Protein AF-A0A7Y7ID96-F1 (afdb_monomer)

Organism: NCBI:txid2713570

Secondary structure (DSSP, 8-state):
------------SS----S-HHHHHHSPPPPHHHHHHHHHHHHHHHHHTTSS-HHHHHHHHHHHHHHHHHTT--

Sequence (74 a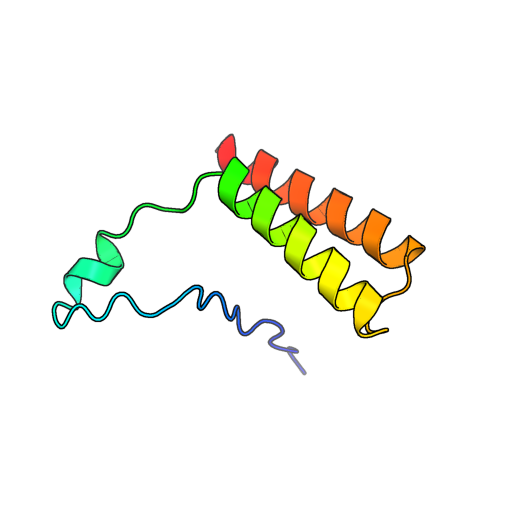a):
MAAATLAAVTVLAAPVISQDPAAILASPVNSASSRIAGVHEDIARAVALNQVTPEQAAFLEKQLVRRIQAGTQA

Structure (mmCIF, N/CA/C/O backbone):
data_AF-A0A7Y7ID96-F1
#
_entry.id   AF-A0A7Y7ID96-F1
#
loop_
_atom_site.group_PDB
_atom_site.id
_atom_site.type_symbol
_atom_site.label_atom_id
_atom_site.label_alt_id
_atom_site.label_comp_id
_atom_site.label_asym_id
_atom_site.label_entity_id
_atom_site.label_seq_id
_atom_site.pdbx_PDB_ins_code
_atom_site.Cartn_x
_atom_site.Cartn_y
_atom_site.Cartn_z
_atom_site.occupancy
_atom_site.B_iso_or_equiv
_atom_site.auth_seq_id
_atom_site.auth_comp_id
_atom_site.auth_asym_id
_atom_site.auth_atom_id
_atom_site.pdbx_PDB_model_num
ATOM 1 N N . MET A 1 1 ? 24.256 2.164 17.731 1.00 39.66 1 MET A N 1
ATOM 2 C CA . MET A 1 1 ? 24.050 2.449 16.294 1.00 39.66 1 MET A CA 1
ATOM 3 C C . MET A 1 1 ? 23.493 1.190 15.650 1.00 39.66 1 MET A C 1
ATOM 5 O O . MET A 1 1 ? 24.255 0.271 15.401 1.00 39.66 1 MET A O 1
ATOM 9 N N . ALA A 1 2 ? 22.178 1.108 15.462 1.00 39.78 2 ALA A N 1
ATOM 10 C CA . ALA A 1 2 ? 21.553 0.041 14.684 1.00 39.78 2 ALA A CA 1
ATOM 11 C C . ALA A 1 2 ? 20.572 0.715 13.726 1.00 39.78 2 ALA A C 1
ATOM 13 O O . ALA A 1 2 ? 19.428 0.994 14.076 1.00 39.78 2 ALA A O 1
ATOM 14 N N . ALA A 1 3 ? 21.076 1.086 12.552 1.00 46.88 3 ALA A N 1
ATOM 15 C CA . ALA A 1 3 ? 20.234 1.513 11.451 1.00 46.88 3 ALA A CA 1
ATOM 16 C C . ALA A 1 3 ? 19.529 0.259 10.924 1.00 46.88 3 ALA A C 1
ATOM 18 O O . ALA A 1 3 ? 20.145 -0.575 10.265 1.00 46.88 3 ALA A O 1
ATOM 19 N N . ALA A 1 4 ? 18.255 0.095 11.269 1.00 50.50 4 ALA A N 1
ATOM 20 C CA . ALA A 1 4 ? 17.401 -0.871 10.603 1.00 50.50 4 ALA A CA 1
ATOM 21 C C . ALA A 1 4 ? 17.193 -0.378 9.165 1.00 50.50 4 ALA A C 1
ATOM 23 O O . ALA A 1 4 ? 16.386 0.515 8.913 1.00 50.50 4 ALA A O 1
ATOM 24 N N . THR A 1 5 ? 17.961 -0.919 8.222 1.00 45.75 5 THR A N 1
ATOM 25 C CA . THR A 1 5 ? 17.723 -0.748 6.787 1.00 45.75 5 THR A CA 1
ATOM 26 C C . THR A 1 5 ? 16.480 -1.546 6.418 1.00 45.75 5 THR A C 1
ATOM 28 O O . THR A 1 5 ? 16.554 -2.693 5.980 1.00 45.75 5 THR A O 1
ATOM 31 N N . LEU A 1 6 ? 15.321 -0.948 6.673 1.00 49.06 6 LEU A N 1
ATOM 32 C CA . LEU A 1 6 ? 14.043 -1.430 6.192 1.00 49.06 6 LEU A CA 1
ATOM 33 C C . LEU A 1 6 ? 13.858 -0.942 4.750 1.00 49.06 6 LEU A C 1
ATOM 35 O O . LEU A 1 6 ? 13.854 0.264 4.516 1.00 49.06 6 LEU A O 1
ATOM 39 N N . ALA A 1 7 ? 13.683 -1.906 3.844 1.00 42.88 7 ALA A N 1
ATOM 40 C CA . ALA A 1 7 ? 12.975 -1.844 2.558 1.00 42.88 7 ALA A CA 1
ATOM 41 C C . ALA A 1 7 ? 13.816 -2.348 1.376 1.00 42.88 7 ALA A C 1
ATOM 43 O O . ALA A 1 7 ? 14.295 -1.586 0.539 1.00 42.88 7 ALA A O 1
ATOM 44 N N . ALA A 1 8 ? 13.895 -3.674 1.255 1.00 45.00 8 ALA A N 1
ATOM 45 C CA . ALA A 1 8 ? 13.900 -4.283 -0.064 1.00 45.00 8 ALA A CA 1
ATOM 46 C C . ALA A 1 8 ? 12.524 -4.006 -0.697 1.00 45.00 8 ALA A C 1
ATOM 48 O O . ALA A 1 8 ? 11.534 -4.654 -0.367 1.00 45.00 8 ALA A O 1
ATOM 49 N N . VAL A 1 9 ? 12.448 -2.986 -1.554 1.00 49.91 9 VAL A N 1
ATOM 50 C CA . VAL A 1 9 ? 11.320 -2.769 -2.466 1.00 49.91 9 VAL A CA 1
ATOM 51 C C . VAL A 1 9 ? 11.381 -3.884 -3.506 1.00 49.91 9 VAL A C 1
ATOM 53 O O . VAL A 1 9 ? 12.111 -3.812 -4.489 1.00 49.91 9 VAL A O 1
ATOM 56 N N . THR A 1 10 ? 10.650 -4.968 -3.273 1.00 47.16 10 THR A N 1
ATOM 57 C CA . THR A 1 10 ? 10.385 -5.978 -4.298 1.00 47.16 10 THR A CA 1
ATOM 58 C C . THR A 1 10 ? 9.190 -5.527 -5.128 1.00 47.16 10 THR A C 1
ATOM 60 O O . THR A 1 10 ? 8.079 -6.010 -4.937 1.00 47.16 10 THR A O 1
ATOM 63 N N . VAL A 1 11 ? 9.411 -4.595 -6.058 1.00 50.91 11 VAL A N 1
ATOM 64 C CA . VAL A 1 11 ? 8.519 -4.437 -7.214 1.00 50.91 11 VAL A CA 1
ATOM 65 C C . VAL A 1 11 ? 9.066 -5.354 -8.301 1.00 50.91 11 VAL A C 1
ATOM 67 O O . VAL A 1 11 ? 9.959 -4.979 -9.053 1.00 50.91 11 VAL A O 1
ATOM 70 N N . LEU A 1 12 ? 8.562 -6.586 -8.349 1.00 48.97 12 LEU A N 1
ATOM 71 C CA . LEU A 1 12 ? 8.777 -7.489 -9.479 1.00 48.97 12 LEU A CA 1
ATOM 72 C C . LEU A 1 12 ? 7.414 -7.880 -10.059 1.00 48.97 12 LEU A C 1
ATOM 74 O O . LEU A 1 12 ? 6.922 -8.991 -9.876 1.00 48.97 12 LEU A O 1
ATOM 78 N N . ALA A 1 13 ? 6.782 -6.941 -10.761 1.00 58.72 13 ALA A N 1
ATOM 79 C CA . ALA A 1 13 ? 5.686 -7.259 -11.668 1.00 58.72 13 ALA A CA 1
ATOM 80 C C . ALA A 1 13 ? 6.289 -7.739 -13.001 1.00 58.72 13 ALA A C 1
ATOM 82 O O . ALA A 1 13 ? 6.416 -6.960 -13.936 1.00 58.72 13 ALA A O 1
ATOM 83 N N . ALA A 1 14 ? 6.676 -9.020 -13.040 1.00 51.66 14 ALA A N 1
ATOM 84 C CA . ALA A 1 14 ? 7.192 -9.771 -14.195 1.00 51.66 14 ALA A CA 1
ATOM 85 C C . ALA A 1 14 ? 8.510 -9.262 -14.839 1.00 51.66 14 ALA A C 1
ATOM 87 O O . ALA A 1 14 ? 8.822 -8.073 -14.827 1.00 51.66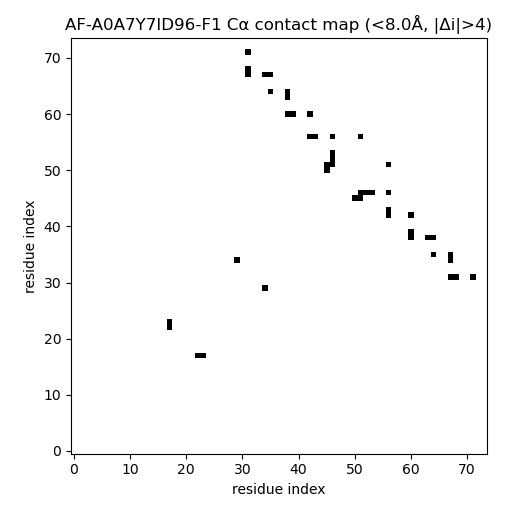 14 ALA A O 1
ATOM 88 N N . PRO A 1 15 ? 9.332 -10.157 -15.419 1.00 45.12 15 PRO A N 1
ATOM 89 C CA . PRO A 1 15 ? 10.580 -9.747 -16.040 1.00 45.12 15 PRO A CA 1
ATOM 90 C C . PRO A 1 15 ? 10.327 -9.209 -17.456 1.00 45.12 15 PRO A C 1
ATOM 92 O O . PRO A 1 15 ? 9.987 -9.961 -18.368 1.00 45.12 15 PRO A O 1
ATOM 95 N N . VAL A 1 16 ? 10.585 -7.917 -17.676 1.00 55.97 16 VAL A N 1
ATOM 96 C CA . VAL A 1 16 ? 11.060 -7.454 -18.987 1.00 55.97 16 VAL A CA 1
ATOM 97 C C . VAL A 1 16 ? 12.496 -7.958 -19.097 1.00 55.97 16 VAL A C 1
ATOM 99 O O . VAL A 1 16 ? 13.420 -7.332 -18.581 1.00 55.97 16 VAL A O 1
ATOM 102 N N . ILE A 1 17 ? 12.697 -9.134 -19.698 1.00 54.94 17 ILE A N 1
ATOM 103 C CA . ILE A 1 17 ? 14.048 -9.617 -20.006 1.00 54.94 17 ILE A CA 1
ATOM 104 C C . ILE A 1 17 ? 14.552 -8.810 -21.203 1.00 54.94 17 ILE A C 1
ATOM 106 O O . ILE A 1 17 ? 14.418 -9.222 -22.350 1.00 54.94 17 ILE A O 1
ATOM 110 N N . SER A 1 18 ? 15.098 -7.627 -20.925 1.00 56.16 18 SER A N 1
ATOM 111 C CA . SER A 1 18 ? 15.964 -6.916 -21.859 1.00 56.16 18 SER A CA 1
ATOM 112 C C . SER A 1 18 ? 17.413 -7.205 -21.485 1.00 56.16 18 SER A C 1
ATOM 114 O O . SER A 1 18 ? 17.806 -7.034 -20.333 1.00 56.16 18 SER A O 1
ATOM 116 N N . GLN A 1 19 ? 18.211 -7.656 -22.453 1.00 65.19 19 GLN A N 1
ATOM 117 C CA . GLN A 1 19 ? 19.659 -7.830 -22.286 1.00 65.19 19 GLN A CA 1
ATOM 118 C C . GLN A 1 19 ? 20.413 -6.492 -22.350 1.00 65.19 19 GLN A C 1
ATOM 120 O O . GLN A 1 19 ? 21.619 -6.457 -22.116 1.00 65.19 19 GLN A O 1
ATOM 125 N N . ASP A 1 20 ? 19.710 -5.402 -22.669 1.00 64.50 20 ASP A N 1
ATOM 126 C CA . ASP A 1 20 ? 20.262 -4.057 -22.715 1.00 64.50 20 ASP A CA 1
ATOM 127 C C . ASP A 1 20 ? 20.155 -3.388 -21.329 1.00 64.50 20 ASP A C 1
ATOM 129 O O . ASP A 1 20 ? 19.042 -3.082 -20.884 1.00 64.50 20 ASP A O 1
ATOM 133 N N . PRO A 1 21 ? 21.279 -3.119 -20.637 1.00 58.94 21 PRO A N 1
ATOM 134 C CA . PRO A 1 21 ? 21.263 -2.416 -19.356 1.00 58.94 21 PRO A CA 1
ATOM 135 C C . PRO A 1 21 ? 20.685 -0.993 -19.460 1.00 58.94 21 PRO A C 1
ATOM 137 O O . PRO A 1 21 ? 20.207 -0.462 -18.457 1.00 58.94 21 PRO A O 1
ATOM 140 N N . ALA A 1 22 ? 20.662 -0.381 -20.652 1.00 62.28 22 ALA A N 1
ATOM 141 C CA . ALA A 1 22 ? 20.016 0.911 -20.877 1.00 62.28 22 ALA A CA 1
ATOM 142 C C . ALA A 1 22 ? 18.479 0.818 -20.892 1.00 62.28 22 ALA A C 1
ATOM 144 O O . ALA A 1 22 ? 17.804 1.803 -20.590 1.00 62.28 22 ALA A O 1
ATOM 145 N N . ALA A 1 23 ? 17.901 -0.360 -21.155 1.00 61.53 23 ALA A N 1
ATOM 146 C CA . ALA A 1 23 ? 16.449 -0.547 -21.171 1.00 61.53 23 ALA A CA 1
ATOM 147 C C . ALA A 1 23 ? 15.809 -0.371 -19.783 1.00 61.53 23 ALA A C 1
ATOM 149 O O . ALA A 1 23 ? 14.665 0.067 -19.685 1.00 61.53 23 ALA A O 1
ATOM 150 N N . ILE A 1 24 ? 16.562 -0.644 -18.711 1.00 60.44 24 ILE A N 1
ATOM 151 C CA . ILE A 1 24 ? 16.132 -0.403 -17.323 1.00 60.44 24 ILE A CA 1
ATOM 152 C C . ILE A 1 24 ? 16.082 1.103 -17.019 1.00 60.44 24 ILE A C 1
ATOM 154 O O . ILE A 1 24 ? 15.241 1.561 -16.254 1.00 60.44 24 ILE A O 1
ATOM 158 N N . LEU A 1 25 ? 16.957 1.896 -17.642 1.00 63.66 25 LEU A N 1
ATOM 159 C CA . LEU A 1 25 ? 16.965 3.355 -17.485 1.00 63.66 25 LEU A CA 1
ATOM 160 C C . LEU A 1 25 ? 15.872 4.034 -18.323 1.00 63.66 25 LEU A C 1
ATOM 162 O O . LEU A 1 25 ? 15.465 5.151 -18.013 1.00 63.66 25 LEU A O 1
ATOM 166 N N . ALA A 1 26 ? 15.399 3.360 -19.374 1.00 61.50 26 ALA A N 1
ATOM 167 C CA . ALA A 1 26 ? 14.382 3.858 -20.294 1.00 61.50 26 ALA A CA 1
ATOM 168 C C . ALA A 1 26 ? 12.947 3.442 -19.923 1.00 61.50 26 ALA A C 1
ATOM 170 O O . ALA A 1 26 ? 11.998 3.913 -20.554 1.00 61.50 26 ALA A O 1
ATOM 171 N N . SER A 1 27 ? 12.758 2.564 -18.929 1.00 59.72 27 SER A N 1
ATOM 172 C CA . SER A 1 27 ? 11.413 2.157 -18.519 1.00 59.72 27 SER A CA 1
ATOM 173 C C . SER A 1 27 ? 10.640 3.353 -17.950 1.00 59.72 27 SER A C 1
ATOM 175 O O . SER A 1 27 ? 11.142 4.019 -17.038 1.00 59.72 27 SER A O 1
ATOM 177 N N . PRO A 1 28 ? 9.423 3.634 -18.451 1.00 63.47 28 PRO A N 1
ATOM 178 C CA . PRO A 1 28 ? 8.598 4.703 -17.918 1.00 63.47 28 PRO A CA 1
ATOM 179 C C . PRO A 1 28 ? 8.367 4.496 -16.423 1.00 63.47 28 PRO A C 1
ATOM 181 O O . PRO A 1 28 ? 8.006 3.403 -15.984 1.00 63.47 28 PRO A O 1
ATOM 184 N N . VAL A 1 29 ? 8.535 5.557 -15.636 1.00 72.19 29 VAL A N 1
ATOM 185 C CA . VAL A 1 29 ? 8.074 5.552 -14.247 1.00 72.19 29 VAL A CA 1
ATOM 186 C C . VAL A 1 29 ? 6.573 5.263 -14.225 1.00 72.19 29 VAL A C 1
ATOM 188 O O . VAL A 1 29 ? 5.798 5.930 -14.912 1.00 72.19 29 VAL A O 1
ATOM 191 N N . ASN A 1 30 ? 6.159 4.269 -13.432 1.00 80.31 30 ASN A N 1
ATOM 192 C CA . ASN A 1 30 ? 4.743 3.951 -13.267 1.00 80.31 30 ASN A CA 1
ATOM 193 C C . ASN A 1 30 ? 3.967 5.204 -12.853 1.00 80.31 30 ASN A C 1
ATOM 195 O O . ASN A 1 30 ? 4.372 5.943 -11.946 1.00 80.31 30 ASN A O 1
ATOM 199 N N . SER A 1 31 ? 2.820 5.416 -13.498 1.00 90.00 31 SER A N 1
ATOM 200 C CA . SER A 1 31 ? 1.944 6.541 -13.189 1.00 90.00 31 SER A CA 1
ATOM 201 C C . SER A 1 31 ? 1.541 6.535 -11.709 1.00 90.00 31 SER A C 1
ATOM 203 O O . SER A 1 31 ? 1.554 5.506 -11.025 1.00 90.00 31 SER A O 1
ATOM 205 N N . ALA A 1 32 ? 1.145 7.697 -11.184 1.00 90.94 32 ALA A N 1
ATOM 206 C CA . ALA A 1 32 ? 0.589 7.783 -9.834 1.00 90.94 32 ALA A CA 1
ATOM 207 C C . ALA A 1 32 ? -0.612 6.839 -9.647 1.00 90.94 32 ALA A C 1
ATOM 209 O O . ALA A 1 32 ? -0.700 6.166 -8.624 1.00 90.94 32 ALA A O 1
ATOM 210 N N . SER A 1 33 ? -1.483 6.730 -10.657 1.00 92.56 33 SER A N 1
ATOM 211 C CA . SER A 1 33 ? -2.631 5.819 -10.637 1.00 92.56 33 SER A CA 1
ATOM 212 C C . SER A 1 33 ? -2.219 4.347 -10.575 1.00 92.56 33 SER A C 1
ATOM 214 O O . SER A 1 33 ? -2.768 3.609 -9.765 1.00 92.56 33 SER A O 1
ATOM 216 N N . SER A 1 34 ? -1.219 3.930 -11.360 1.00 94.00 34 SER A N 1
ATOM 217 C CA . SER A 1 34 ? -0.707 2.553 -11.344 1.00 94.00 34 SER A CA 1
ATOM 218 C C . SER A 1 34 ? -0.094 2.195 -9.987 1.00 94.00 34 SER A C 1
ATOM 220 O O . SER A 1 34 ? -0.375 1.133 -9.438 1.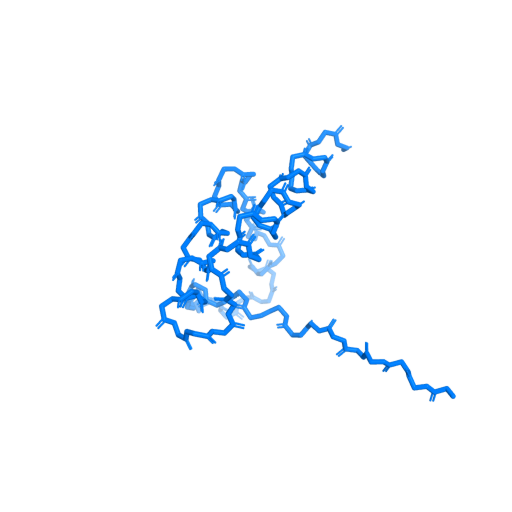00 94.00 34 SER A O 1
ATOM 222 N N . ARG A 1 35 ? 0.672 3.116 -9.389 1.00 94.56 35 ARG A N 1
ATOM 223 C CA . ARG A 1 35 ? 1.240 2.920 -8.046 1.00 94.56 35 ARG A CA 1
ATOM 224 C C . ARG A 1 35 ? 0.159 2.813 -6.968 1.00 94.56 35 ARG A C 1
ATOM 226 O O . ARG A 1 35 ? 0.278 1.973 -6.086 1.00 94.56 35 ARG A O 1
ATOM 233 N N . ILE A 1 36 ? -0.891 3.635 -7.039 1.00 96.25 36 ILE A N 1
ATOM 234 C CA . ILE A 1 36 ? -2.023 3.577 -6.100 1.00 96.25 36 ILE A CA 1
ATOM 235 C C . ILE A 1 36 ? -2.786 2.252 -6.239 1.00 96.25 36 ILE A C 1
ATOM 237 O O . ILE A 1 36 ? -3.090 1.631 -5.226 1.00 96.25 36 ILE A O 1
ATOM 241 N N . ALA A 1 37 ? -3.031 1.782 -7.466 1.00 96.25 37 ALA A N 1
ATOM 242 C CA . ALA A 1 37 ? -3.649 0.475 -7.699 1.00 96.25 37 ALA A CA 1
ATOM 243 C C . ALA A 1 37 ? -2.840 -0.666 -7.055 1.00 96.25 37 ALA A C 1
ATOM 245 O O . ALA A 1 37 ? -3.410 -1.486 -6.340 1.00 96.25 37 ALA A O 1
ATOM 246 N N . GLY A 1 38 ? -1.511 -0.651 -7.209 1.00 95.88 38 GLY A N 1
ATOM 247 C CA . GLY A 1 38 ? -0.631 -1.618 -6.544 1.00 95.88 38 GLY A CA 1
ATOM 248 C C . GLY A 1 38 ? -0.703 -1.555 -5.014 1.00 95.88 38 GLY A C 1
ATOM 249 O O . GLY A 1 38 ? -0.756 -2.592 -4.363 1.00 95.88 38 GLY A O 1
ATOM 250 N N . VAL A 1 39 ? -0.792 -0.354 -4.425 1.00 97.69 39 VAL A N 1
ATOM 251 C CA . VAL A 1 39 ? -0.980 -0.201 -2.968 1.00 97.69 39 VAL A CA 1
ATOM 252 C C . VAL A 1 39 ? -2.268 -0.878 -2.496 1.00 97.69 39 VAL A C 1
ATOM 254 O O . VAL A 1 39 ? -2.238 -1.569 -1.480 1.00 97.69 39 VAL A O 1
ATOM 257 N N . HIS A 1 40 ? -3.377 -0.717 -3.223 1.00 98.19 40 HIS A N 1
ATOM 258 C CA . HIS A 1 40 ? -4.648 -1.363 -2.875 1.00 98.19 40 HIS A CA 1
ATOM 259 C C . HIS A 1 40 ? -4.533 -2.896 -2.891 1.00 98.19 40 HIS A C 1
ATOM 261 O O . HIS A 1 40 ? -4.967 -3.565 -1.952 1.00 98.19 40 HIS A O 1
ATOM 267 N N . GLU A 1 41 ? -3.912 -3.456 -3.933 1.00 98.31 41 GLU A N 1
ATOM 268 C CA . GLU A 1 41 ? -3.706 -4.904 -4.067 1.00 98.31 41 GLU A CA 1
ATOM 269 C C . GLU A 1 41 ? -2.800 -5.468 -2.963 1.00 98.31 41 GLU A C 1
ATOM 271 O O . GLU A 1 41 ? -3.112 -6.501 -2.359 1.00 98.31 41 GLU A O 1
ATOM 276 N N . ASP A 1 42 ? -1.701 -4.779 -2.660 1.00 98.06 42 ASP A N 1
ATOM 277 C CA . ASP A 1 42 ? -0.736 -5.212 -1.651 1.00 98.06 42 ASP A CA 1
ATOM 278 C C . ASP A 1 42 ? -1.308 -5.121 -0.232 1.00 98.06 42 ASP A C 1
ATOM 280 O O . ASP A 1 42 ? -1.113 -6.037 0.570 1.00 98.06 42 ASP A O 1
ATOM 284 N N . ILE A 1 43 ? -2.066 -4.063 0.084 1.00 98.56 43 ILE A N 1
ATOM 285 C CA . ILE A 1 43 ? -2.729 -3.920 1.386 1.00 98.56 43 ILE A CA 1
ATOM 286 C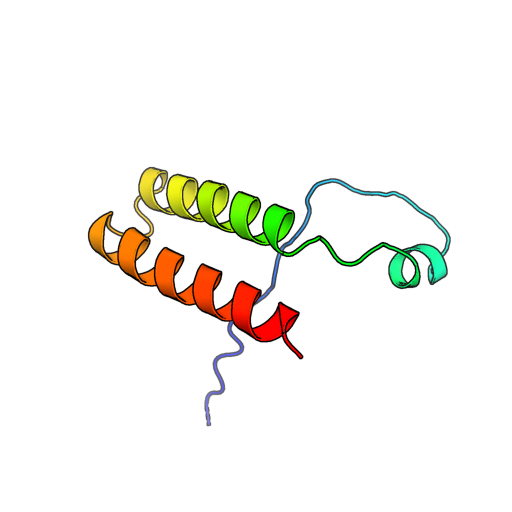 C . ILE A 1 43 ? -3.803 -4.995 1.570 1.00 98.56 43 ILE A C 1
ATOM 288 O O . ILE A 1 43 ? -3.841 -5.642 2.620 1.00 98.56 43 ILE A O 1
ATOM 292 N N . ALA A 1 44 ? -4.629 -5.249 0.551 1.00 98.44 44 ALA A N 1
ATOM 293 C CA . ALA A 1 44 ? -5.626 -6.316 0.600 1.00 98.44 44 ALA A CA 1
ATOM 294 C C . ALA A 1 44 ? -4.973 -7.689 0.833 1.00 98.44 44 ALA A C 1
ATOM 296 O O . ALA A 1 44 ? -5.438 -8.478 1.660 1.00 98.44 44 ALA A O 1
ATOM 297 N N . ARG A 1 45 ? -3.845 -7.955 0.161 1.00 98.56 45 ARG A N 1
ATOM 298 C CA . ARG A 1 45 ? -3.052 -9.171 0.374 1.00 98.56 45 ARG A CA 1
ATOM 299 C C . ARG A 1 45 ? -2.493 -9.249 1.794 1.00 98.56 45 ARG A C 1
ATOM 301 O O . ARG A 1 45 ? -2.579 -10.306 2.412 1.00 98.56 45 ARG A O 1
ATOM 308 N N . ALA A 1 46 ? -1.936 -8.162 2.321 1.00 98.56 46 ALA A N 1
ATOM 309 C CA . ALA A 1 46 ? -1.367 -8.132 3.667 1.00 98.56 46 ALA A CA 1
ATOM 310 C C . ALA A 1 46 ? -2.424 -8.424 4.748 1.00 98.56 46 ALA A C 1
ATOM 312 O O . ALA A 1 46 ? -2.145 -9.172 5.688 1.00 98.56 46 ALA A O 1
ATOM 313 N N . VAL A 1 47 ? -3.648 -7.909 4.580 1.00 98.62 47 VAL A N 1
ATOM 314 C CA . VAL A 1 47 ? -4.794 -8.245 5.445 1.00 98.62 47 VAL A CA 1
ATOM 315 C C . VAL A 1 47 ? -5.147 -9.727 5.323 1.00 98.62 47 VAL A C 1
ATOM 317 O O . VAL A 1 47 ? -5.267 -10.409 6.337 1.00 98.62 47 VAL A O 1
ATOM 320 N N . ALA A 1 48 ? -5.254 -10.257 4.099 1.00 98.38 48 ALA A N 1
ATOM 321 C CA . ALA A 1 48 ? -5.575 -11.669 3.869 1.00 98.38 48 ALA A CA 1
ATOM 322 C C . ALA A 1 48 ? -4.531 -12.630 4.469 1.00 98.38 48 ALA A C 1
ATOM 324 O O . ALA A 1 48 ? -4.866 -13.731 4.904 1.00 98.38 48 ALA A O 1
ATOM 325 N N . LEU A 1 49 ? -3.267 -12.205 4.523 1.00 98.62 49 LEU A N 1
ATOM 326 C CA . LEU A 1 49 ? -2.167 -12.945 5.143 1.00 98.62 49 LEU A CA 1
ATOM 327 C C . LEU A 1 49 ? -2.045 -12.708 6.659 1.00 98.62 49 LEU A C 1
ATOM 329 O O . LEU A 1 49 ? -1.096 -13.201 7.266 1.00 98.62 49 LEU A O 1
ATOM 333 N N . ASN A 1 50 ? -2.979 -11.975 7.278 1.00 98.12 50 ASN A N 1
ATOM 334 C CA . ASN A 1 50 ? -2.964 -11.594 8.696 1.00 98.12 50 ASN A CA 1
ATOM 335 C C . ASN A 1 50 ? -1.675 -10.866 9.131 1.00 98.12 50 ASN A C 1
ATOM 337 O O . ASN A 1 50 ? -1.261 -10.955 10.285 1.00 98.12 50 ASN A O 1
ATOM 341 N N . GLN A 1 51 ? -1.021 -10.154 8.210 1.00 98.44 51 GLN A N 1
ATOM 342 C CA . GLN A 1 51 ? 0.198 -9.386 8.494 1.00 98.44 51 GLN A CA 1
ATOM 343 C C . GLN A 1 51 ? -0.116 -8.019 9.112 1.00 98.44 51 GLN A C 1
ATOM 345 O O . GLN A 1 51 ? 0.705 -7.459 9.835 1.00 98.44 51 GLN A O 1
ATOM 350 N N . VAL A 1 52 ? -1.306 -7.489 8.824 1.00 98.12 52 VAL A N 1
ATOM 351 C CA . VAL A 1 52 ? -1.844 -6.240 9.370 1.00 98.12 52 VAL A CA 1
ATOM 352 C C . VAL A 1 52 ? -3.329 -6.418 9.664 1.00 98.12 52 VAL A C 1
ATOM 354 O O . VAL A 1 52 ? -4.015 -7.174 8.972 1.00 98.12 52 VAL A O 1
ATOM 357 N N . THR A 1 53 ? -3.841 -5.715 10.674 1.00 98.50 53 THR A N 1
ATOM 358 C CA . THR A 1 53 ? -5.291 -5.686 10.918 1.00 98.50 53 THR A CA 1
ATOM 359 C C . THR A 1 53 ? -5.997 -4.789 9.890 1.00 98.50 53 THR A C 1
ATOM 361 O O . THR A 1 53 ? -5.355 -3.904 9.311 1.00 98.50 53 THR A O 1
ATOM 364 N N . PRO A 1 54 ? -7.315 -4.950 9.665 1.00 98.38 54 PRO A N 1
ATOM 365 C CA . PRO A 1 54 ? -8.073 -4.071 8.770 1.00 98.38 54 PRO A CA 1
ATOM 366 C C . PRO A 1 54 ? -7.968 -2.581 9.138 1.00 98.38 54 PRO A C 1
ATOM 368 O O . PRO A 1 54 ? -7.883 -1.716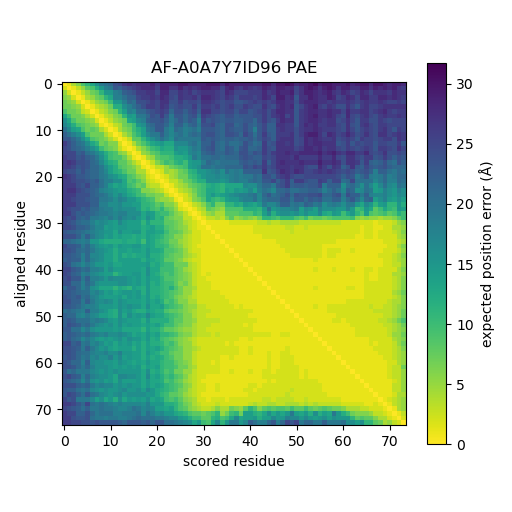 8.266 1.00 98.38 54 PRO A O 1
ATOM 371 N N . GLU A 1 55 ? -7.912 -2.264 10.431 1.00 97.81 55 GLU A N 1
ATOM 372 C CA . GLU A 1 55 ? -7.794 -0.891 10.928 1.00 97.81 55 GLU A CA 1
ATOM 373 C C . GLU A 1 55 ? -6.403 -0.311 10.637 1.00 97.81 55 GLU A C 1
ATOM 375 O O . GLU A 1 55 ? -6.273 0.843 10.219 1.00 97.81 55 GLU A O 1
ATOM 380 N N . GLN A 1 56 ? -5.355 -1.124 10.817 1.00 98.19 56 GLN A N 1
ATOM 381 C CA . GLN A 1 56 ? -3.983 -0.753 10.466 1.00 98.19 56 GLN A CA 1
ATOM 382 C C . GLN A 1 56 ? -3.833 -0.560 8.953 1.00 98.19 56 GLN A C 1
ATOM 384 O O . GLN A 1 56 ? -3.217 0.415 8.520 1.00 98.19 56 GLN A O 1
ATOM 389 N N . ALA A 1 57 ? -4.437 -1.440 8.152 1.00 98.50 57 ALA A N 1
ATOM 390 C CA . ALA A 1 57 ? -4.453 -1.365 6.695 1.00 98.50 57 ALA A CA 1
ATOM 391 C C . ALA A 1 57 ? -5.053 -0.045 6.191 1.00 98.50 57 ALA A C 1
ATOM 393 O O . ALA A 1 57 ? -4.405 0.657 5.415 1.00 98.50 57 ALA A O 1
ATOM 394 N N . ALA A 1 58 ? -6.225 0.350 6.699 1.00 98.31 58 ALA A N 1
ATOM 395 C CA . ALA A 1 58 ? -6.872 1.607 6.319 1.00 98.31 58 ALA A CA 1
ATOM 396 C C . ALA A 1 58 ? -5.999 2.839 6.630 1.00 98.31 58 ALA A C 1
ATOM 398 O O . ALA A 1 58 ? -5.932 3.795 5.849 1.00 98.31 58 ALA A O 1
ATOM 399 N N . PHE A 1 59 ? -5.297 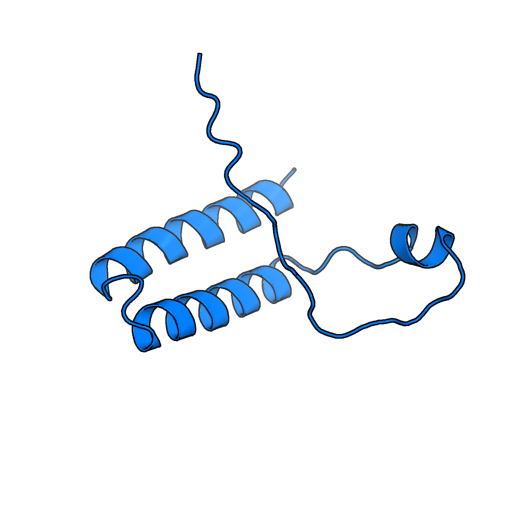2.825 7.768 1.00 98.06 59 PHE A N 1
ATOM 400 C CA . PHE A 1 59 ? -4.361 3.892 8.115 1.00 98.06 59 PHE A CA 1
ATOM 401 C C . PHE A 1 59 ? -3.148 3.925 7.172 1.00 98.06 59 PHE A C 1
ATOM 403 O O . PHE A 1 59 ? -2.802 4.993 6.658 1.00 98.06 59 PHE A O 1
ATOM 410 N N . LEU A 1 60 ? -2.515 2.774 6.927 1.00 97.94 60 LEU A N 1
ATOM 411 C CA . LEU A 1 60 ? -1.328 2.650 6.075 1.00 97.94 60 LEU A CA 1
ATOM 412 C C . LEU A 1 6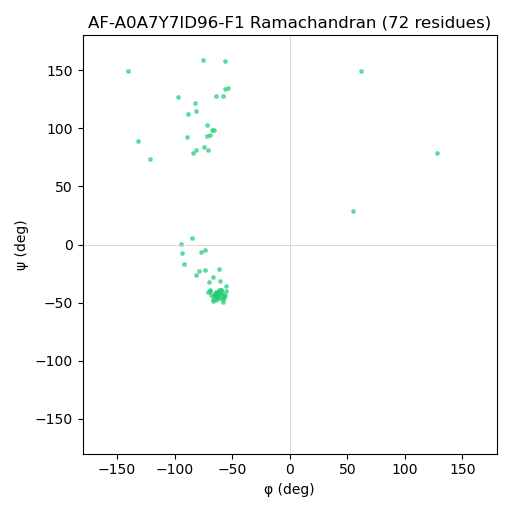0 ? -1.620 3.039 4.624 1.00 97.94 60 LEU A C 1
ATOM 414 O O . LEU A 1 60 ? -0.886 3.838 4.041 1.00 97.94 60 LEU A O 1
ATOM 418 N N . GLU A 1 61 ? -2.721 2.543 4.067 1.00 97.94 61 GLU A N 1
ATOM 419 C CA . GLU A 1 61 ? -3.163 2.841 2.707 1.00 97.94 61 GLU A CA 1
ATOM 420 C C . GLU A 1 61 ? -3.333 4.351 2.495 1.00 97.94 61 GLU A C 1
ATOM 422 O O . GLU A 1 61 ? -2.775 4.927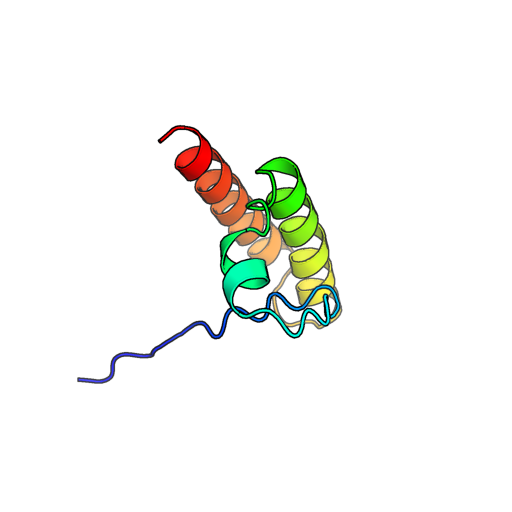 1.558 1.00 97.94 61 GLU A O 1
ATOM 427 N N . LYS A 1 62 ? -3.990 5.041 3.438 1.00 98.31 62 LYS A N 1
ATOM 428 C CA . LYS A 1 62 ? -4.155 6.502 3.397 1.00 98.31 62 LYS A CA 1
ATOM 429 C C . LYS A 1 62 ? -2.818 7.252 3.403 1.00 98.31 62 LYS A C 1
ATOM 431 O O . LYS A 1 62 ? -2.685 8.269 2.717 1.00 98.31 62 LYS A O 1
ATOM 436 N N . GLN A 1 63 ? -1.834 6.788 4.177 1.00 97.94 63 GLN A N 1
ATOM 437 C CA . GLN A 1 63 ? -0.501 7.404 4.221 1.00 97.94 63 GLN A CA 1
ATOM 438 C C . GLN A 1 63 ? 0.260 7.203 2.904 1.00 97.94 63 GLN A C 1
ATOM 440 O O . GLN A 1 63 ? 0.861 8.149 2.390 1.00 97.94 63 GLN A O 1
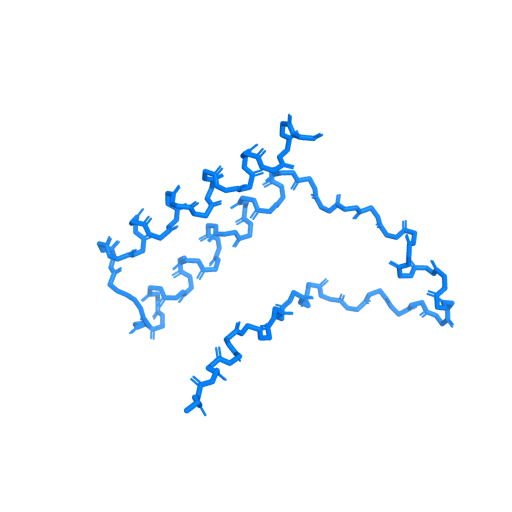ATOM 445 N N . LEU A 1 64 ? 0.211 5.995 2.340 1.00 97.12 64 LEU A N 1
ATOM 446 C CA . LEU A 1 64 ? 0.899 5.650 1.095 1.00 97.12 64 LEU A CA 1
ATOM 447 C C . LEU A 1 64 ? 0.319 6.411 -0.102 1.00 97.12 64 LEU A C 1
ATOM 449 O O . LEU A 1 64 ? 1.075 7.046 -0.841 1.00 97.12 64 LEU A O 1
ATOM 453 N N . VAL A 1 65 ? -1.012 6.446 -0.241 1.00 97.12 65 VAL A N 1
ATOM 454 C CA . VAL A 1 65 ? -1.697 7.196 -1.309 1.00 97.12 65 VAL A CA 1
ATOM 455 C C . VAL A 1 65 ? -1.347 8.682 -1.245 1.00 97.12 65 VAL A C 1
ATOM 457 O O . VAL A 1 65 ? -0.954 9.267 -2.256 1.00 97.12 65 VAL A O 1
ATOM 460 N N . ARG A 1 66 ? -1.395 9.285 -0.048 1.00 97.12 66 ARG A N 1
ATOM 461 C CA . ARG A 1 66 ? -1.000 10.687 0.149 1.00 97.12 66 ARG A CA 1
ATOM 462 C C . ARG A 1 66 ? 0.433 10.936 -0.323 1.00 97.12 66 ARG A C 1
ATOM 464 O O . ARG A 1 66 ? 0.698 11.950 -0.964 1.00 97.12 66 ARG A O 1
ATOM 471 N N . ARG A 1 67 ? 1.366 10.034 -0.007 1.00 95.88 67 ARG A N 1
ATOM 472 C CA . ARG A 1 67 ? 2.781 10.199 -0.363 1.00 95.88 67 ARG A CA 1
ATOM 473 C C . ARG A 1 67 ? 3.022 10.086 -1.867 1.00 95.88 67 ARG A C 1
ATOM 475 O O . ARG A 1 67 ? 3.792 10.875 -2.409 1.00 95.88 67 ARG A O 1
ATOM 482 N N . ILE A 1 68 ? 2.335 9.163 -2.542 1.00 92.12 68 ILE A N 1
ATOM 483 C CA . ILE A 1 68 ? 2.392 9.022 -4.005 1.00 92.12 68 ILE A CA 1
ATOM 484 C C . ILE A 1 68 ? 1.865 10.289 -4.688 1.00 92.12 68 ILE A C 1
ATOM 486 O O . ILE A 1 68 ? 2.487 10.797 -5.622 1.00 92.12 68 ILE A O 1
ATOM 490 N N . GLN A 1 69 ? 0.746 10.826 -4.199 1.00 93.88 69 GLN A N 1
ATOM 491 C CA . GLN A 1 69 ? 0.157 12.057 -4.725 1.00 93.88 69 GLN A CA 1
ATOM 492 C C . GLN A 1 69 ? 1.073 13.264 -4.501 1.00 93.88 69 GLN A C 1
ATOM 494 O O . GLN A 1 69 ? 1.301 14.027 -5.435 1.00 93.88 69 GLN A O 1
ATOM 499 N N . ALA A 1 70 ? 1.659 13.405 -3.307 1.00 91.75 70 ALA A N 1
ATOM 500 C CA . ALA A 1 70 ? 2.591 14.491 -3.002 1.00 91.75 70 ALA A CA 1
ATOM 501 C C . ALA A 1 70 ? 3.837 14.465 -3.904 1.00 91.75 70 ALA A C 1
ATOM 503 O O . ALA A 1 70 ? 4.239 15.502 -4.416 1.00 91.75 70 ALA A O 1
ATOM 504 N N . GLY A 1 71 ? 4.406 13.283 -4.159 1.00 83.12 71 GLY A N 1
ATOM 505 C CA . GLY A 1 71 ? 5.553 13.126 -5.062 1.00 83.12 71 GLY A CA 1
ATOM 506 C C . GLY A 1 71 ? 5.224 13.258 -6.554 1.00 83.12 71 GLY A C 1
ATOM 507 O O . GLY A 1 71 ? 6.132 13.189 -7.368 1.00 83.12 71 GLY A O 1
ATOM 508 N N . THR A 1 72 ? 3.949 13.401 -6.925 1.00 74.19 72 THR A N 1
ATOM 509 C CA . THR A 1 72 ? 3.523 13.677 -8.312 1.00 74.19 72 THR A CA 1
ATOM 510 C C . THR A 1 72 ? 3.396 15.184 -8.581 1.00 74.19 72 THR A C 1
ATOM 512 O O . THR A 1 72 ? 3.332 15.594 -9.731 1.00 74.19 72 THR A O 1
ATOM 515 N N . GLN A 1 73 ? 3.340 16.006 -7.527 1.00 64.62 73 GLN A N 1
ATOM 516 C CA . GLN A 1 73 ? 3.194 17.468 -7.600 1.00 64.62 73 GLN A CA 1
ATOM 517 C C . GLN A 1 73 ? 4.543 18.216 -7.552 1.00 64.62 73 GLN A C 1
ATOM 519 O O . GLN A 1 73 ? 4.548 19.445 -7.542 1.00 64.62 73 GLN A O 1
ATOM 524 N N . ALA A 1 74 ? 5.659 17.486 -7.456 1.00 53.00 74 ALA A N 1
ATOM 525 C CA . ALA A 1 74 ? 7.029 18.003 -7.428 1.00 53.00 74 ALA A CA 1
ATOM 526 C C . ALA A 1 74 ? 7.701 17.787 -8.786 1.00 53.00 74 ALA A C 1
ATOM 528 O O . ALA A 1 74 ? 8.475 18.679 -9.192 1.00 53.00 74 ALA A O 1
#

Radius of gyration: 15.36 Å; Cα contacts (8 Å, |Δi|>4): 23; chains: 1; bounding box: 32×31×39 Å

pLDDT: mean 78.37, std 21.31, range [39.66, 98.62]

Foldseek 3Di:
DDPPPDDPPPPPPDDPPDPDPCVVVVDDDDDLVRQLVVLVVVLVVCCVVVVDPPVRSVVVSVVSNVVSVVVVVD

Solvent-accessible surface area (backbone atoms only — not comparable to full-atom values): 4829 Å² total; per-residue (Å²): 140,80,83,80,85,81,72,87,80,81,84,73,86,69,84,82,85,61,93,49,78,63,56,72,76,64,54,77,77,74,50,65,67,58,53,44,52,50,49,55,54,51,46,54,48,34,40,76,68,67,74,39,54,72,72,55,39,58,54,51,51,55,54,52,49,52,51,47,54,56,68,70,77,113

Mean predicted aligned error: 11.99 Å

Nearest PDB structures (foldseek):
  4v8p-assembly4_GO  TM=5.628E-01  e=6.629E+00  Tetrahymena thermophila
  4v8p-assembly3_EO  TM=5.628E-01  e=8.552E+00  Tetrahymena thermophila
  4v8p-assembly2_CO  TM=5.627E-01  e=8.552E+00  Tetrahymena thermophila